Protein AF-A0A2V5Y8V5-F1 (afdb_monomer_lite)

Sequence (94 aa):
MFRILAPFALISAFLQIASLATAPTDEERNPAQPVNAVIEWNRTLLAIVRTPGAQPATIHSTRSFAILHATIYDAVNNIEPRFSPYLVHLPDVP

Structure (mmCIF, N/CA/C/O backbone):
data_AF-A0A2V5Y8V5-F1
#
_entry.id   AF-A0A2V5Y8V5-F1
#
loop_
_atom_site.group_PDB
_atom_site.id
_atom_site.type_symbol
_atom_site.label_atom_id
_atom_site.label_alt_id
_atom_site.label_comp_id
_atom_site.label_asym_id
_atom_site.label_entity_id
_atom_site.label_seq_id
_atom_site.pdbx_PDB_ins_code
_atom_site.Cartn_x
_atom_site.Cartn_y
_atom_site.Cartn_z
_atom_site.occupancy
_atom_site.B_iso_or_equiv
_atom_site.auth_seq_id
_atom_site.auth_comp_id
_atom_site.auth_asym_id
_atom_site.auth_atom_id
_atom_site.pdbx_PDB_model_num
ATOM 1 N N . MET A 1 1 ? -45.293 25.913 40.598 1.00 44.75 1 MET A N 1
ATOM 2 C CA . MET A 1 1 ? -45.831 26.687 39.456 1.00 44.75 1 MET A CA 1
ATOM 3 C C . MET A 1 1 ? -44.650 27.020 38.538 1.00 44.75 1 MET A C 1
ATOM 5 O O . MET A 1 1 ? -44.040 28.057 38.701 1.00 44.75 1 MET A O 1
ATOM 9 N N . PHE A 1 2 ? -44.031 26.067 37.834 1.00 47.41 2 PHE A N 1
ATOM 10 C CA . PHE A 1 2 ? -44.418 25.538 36.515 1.00 47.41 2 PHE A CA 1
ATOM 11 C C . PHE A 1 2 ? -45.025 26.581 35.563 1.00 47.41 2 PHE A C 1
ATOM 13 O O . PHE A 1 2 ? -46.100 27.094 35.862 1.00 47.41 2 PHE A O 1
ATOM 20 N N . ARG A 1 3 ? -44.384 26.722 34.383 1.00 46.25 3 ARG A N 1
ATOM 21 C CA . ARG A 1 3 ? -44.775 27.490 33.175 1.00 46.25 3 ARG A CA 1
ATOM 22 C C . ARG A 1 3 ? -44.352 28.963 33.291 1.00 46.25 3 ARG A C 1
ATOM 24 O O . ARG A 1 3 ? -45.006 29.733 33.969 1.00 46.25 3 ARG A O 1
ATOM 31 N N . ILE A 1 4 ? -43.223 29.389 32.725 1.00 49.66 4 ILE A N 1
ATOM 32 C CA . ILE A 1 4 ? -43.044 29.610 31.281 1.00 49.66 4 ILE A CA 1
ATOM 33 C C . ILE A 1 4 ? -41.603 29.249 30.875 1.00 49.66 4 ILE A C 1
ATOM 35 O O . ILE A 1 4 ? -40.635 29.897 31.263 1.00 49.66 4 ILE A O 1
ATOM 39 N N . LEU A 1 5 ? -41.498 28.169 30.106 1.00 46.97 5 LEU A N 1
ATOM 40 C CA . LEU A 1 5 ? -40.327 27.695 29.377 1.00 46.97 5 LEU A CA 1
ATOM 41 C C . LEU A 1 5 ? -40.412 28.263 27.946 1.00 46.97 5 LEU A C 1
ATOM 43 O O . LEU A 1 5 ? -41.512 28.292 27.404 1.00 46.97 5 LEU A O 1
ATOM 47 N N . ALA A 1 6 ? -39.261 28.598 27.346 1.00 44.66 6 ALA A N 1
ATOM 48 C CA . ALA A 1 6 ? -39.027 28.827 25.907 1.00 44.66 6 ALA A CA 1
ATOM 49 C C . ALA A 1 6 ? -39.689 30.084 25.290 1.00 44.66 6 ALA A C 1
ATOM 51 O O . ALA A 1 6 ? -40.911 30.135 25.188 1.00 44.66 6 ALA A O 1
ATOM 52 N N . PRO A 1 7 ? -38.914 31.086 24.809 1.00 44.53 7 PRO A N 1
ATOM 53 C CA . PRO A 1 7 ? -37.942 30.852 23.738 1.00 44.53 7 PRO A CA 1
ATOM 54 C C . PRO A 1 7 ? -36.751 31.842 23.772 1.00 44.53 7 PRO A C 1
ATOM 56 O O . PRO A 1 7 ? -36.737 32.831 23.053 1.00 44.53 7 PRO A O 1
ATOM 59 N N . PHE A 1 8 ? -35.718 31.593 24.578 1.00 41.97 8 PHE A N 1
ATOM 60 C CA . PHE A 1 8 ? -34.428 32.302 24.427 1.00 41.97 8 PHE A CA 1
ATOM 61 C C . PHE A 1 8 ? -33.327 31.384 23.878 1.00 41.97 8 PHE A C 1
ATOM 63 O O . PHE A 1 8 ? -32.138 31.656 23.994 1.00 41.97 8 PHE A O 1
ATOM 70 N N . ALA A 1 9 ? -33.743 30.282 23.251 1.00 49.50 9 ALA A N 1
ATOM 71 C CA . ALA A 1 9 ? -32.881 29.255 22.679 1.00 49.50 9 ALA A CA 1
ATOM 72 C C . ALA A 1 9 ? -32.644 29.427 21.163 1.00 49.50 9 ALA A C 1
ATOM 74 O O . ALA A 1 9 ? -32.396 28.435 20.489 1.00 49.50 9 ALA A O 1
ATOM 75 N N . LEU A 1 10 ? -32.745 30.643 20.599 1.00 48.84 10 LEU A N 1
ATOM 76 C CA . LEU A 1 10 ? -32.737 30.802 19.133 1.00 48.84 10 LEU A CA 1
ATOM 77 C C . LEU A 1 10 ? -31.791 31.862 18.540 1.00 48.84 10 LEU A C 1
ATOM 79 O O . LEU A 1 10 ? -31.827 32.050 17.333 1.00 48.84 10 LEU A O 1
ATOM 83 N N . ILE A 1 11 ? -30.930 32.553 19.302 1.00 50.28 11 ILE A N 1
ATOM 84 C CA . ILE A 1 11 ? -30.108 33.644 18.710 1.00 50.28 11 ILE A CA 1
ATOM 85 C C . ILE A 1 11 ? -28.584 33.500 18.922 1.00 50.28 11 ILE A C 1
ATOM 87 O O . ILE A 1 11 ? -27.809 34.321 18.449 1.00 50.28 11 ILE A O 1
ATOM 91 N N . SER A 1 12 ? -28.084 32.410 19.516 1.00 36.12 12 SER A N 1
ATOM 92 C CA . SER A 1 12 ? -26.616 32.198 19.606 1.00 36.12 12 SER A CA 1
ATOM 93 C C . SER A 1 12 ? -26.120 30.820 19.175 1.00 36.12 12 SER A C 1
ATOM 95 O O . SER A 1 12 ? -24.919 30.564 19.187 1.00 36.12 12 SER A O 1
ATOM 97 N N . ALA A 1 13 ? -27.013 29.952 18.703 1.00 46.00 13 ALA A N 1
ATOM 98 C CA . ALA A 1 13 ? -26.658 28.649 18.157 1.00 46.00 13 ALA A CA 1
ATOM 99 C C . ALA A 1 13 ? -26.471 28.715 16.635 1.00 46.00 13 ALA A C 1
ATOM 101 O O . ALA A 1 13 ? -27.209 28.057 15.926 1.00 46.00 13 ALA A O 1
ATOM 102 N N . PHE A 1 14 ? -25.533 29.517 16.119 1.00 47.94 14 PHE A N 1
ATOM 103 C CA . PHE A 1 14 ? -25.028 29.322 14.743 1.00 47.94 14 PHE A CA 1
ATOM 104 C C . PHE A 1 14 ? -23.613 29.882 14.502 1.00 47.94 14 PHE A C 1
ATOM 106 O O . PHE A 1 14 ? -23.207 30.054 13.359 1.00 47.94 14 PHE A O 1
ATOM 113 N N . LEU A 1 15 ? -22.824 30.128 15.562 1.00 47.91 15 LEU A N 1
ATOM 114 C CA . LEU A 1 15 ? -21.420 30.552 15.417 1.00 47.91 15 LEU A CA 1
ATOM 115 C C . LEU A 1 15 ? -20.419 29.381 15.356 1.00 47.91 15 LEU A C 1
ATOM 117 O O . LEU A 1 15 ? -19.220 29.613 15.291 1.00 47.91 15 LEU A O 1
ATOM 121 N N . GLN A 1 16 ? -20.865 28.123 15.358 1.00 52.25 16 GLN A N 1
ATOM 122 C CA . GLN A 1 16 ? -19.967 26.971 15.212 1.00 52.25 16 GLN A CA 1
ATOM 123 C C . GLN A 1 16 ? -20.654 25.822 14.468 1.00 52.25 16 GLN A C 1
ATOM 125 O O . GLN A 1 16 ? -21.008 24.807 15.058 1.00 52.25 16 GLN A O 1
ATOM 130 N N . ILE A 1 17 ? -20.828 25.962 13.153 1.00 49.28 17 ILE A N 1
ATOM 131 C CA . ILE A 1 17 ? -20.778 24.779 12.292 1.00 49.28 17 ILE A CA 1
ATOM 132 C C . ILE A 1 17 ? -19.386 24.772 11.694 1.00 49.28 17 ILE A C 1
ATOM 134 O O . ILE A 1 17 ? -19.041 25.613 10.870 1.00 49.28 17 ILE A O 1
ATOM 138 N N . ALA A 1 18 ? -18.599 23.870 12.278 1.00 48.88 18 ALA A N 1
ATOM 139 C CA . ALA A 1 18 ? -17.422 23.213 11.756 1.00 48.88 18 ALA A CA 1
ATOM 140 C C . ALA A 1 18 ? -16.938 23.754 10.413 1.00 48.88 18 ALA A C 1
ATOM 142 O O . ALA A 1 18 ? -17.635 23.634 9.407 1.00 48.88 18 ALA A O 1
ATOM 143 N N . SER A 1 19 ? -15.699 24.259 10.438 1.00 43.00 19 SER A N 1
ATOM 144 C CA . SER A 1 19 ? -14.725 24.112 9.358 1.00 43.00 19 SER A CA 1
ATOM 145 C C . SER A 1 19 ? -15.201 23.033 8.394 1.00 43.00 19 SER A C 1
ATOM 147 O O . SER A 1 19 ? -15.152 21.842 8.721 1.00 43.00 19 SER A O 1
ATOM 149 N N . LEU A 1 20 ? -15.778 23.464 7.270 1.00 42.94 20 LEU A N 1
ATOM 150 C CA . LEU A 1 20 ? -16.069 22.572 6.173 1.00 42.94 20 LEU A CA 1
ATOM 151 C C . LEU A 1 20 ? -14.689 22.039 5.830 1.00 42.94 20 LEU A C 1
ATOM 153 O O . LEU A 1 20 ? -13.846 22.789 5.338 1.00 42.94 20 LEU A O 1
ATOM 157 N N . ALA A 1 21 ? -14.413 20.801 6.241 1.00 48.00 21 ALA A N 1
ATOM 158 C CA . ALA A 1 21 ? -13.240 20.097 5.796 1.00 48.00 21 ALA A CA 1
ATOM 159 C C . ALA A 1 21 ? -13.268 20.279 4.287 1.00 48.00 21 ALA A C 1
ATOM 161 O O . ALA A 1 21 ? -14.197 19.799 3.636 1.00 48.00 21 ALA A O 1
ATOM 162 N N . THR A 1 22 ? -12.330 21.073 3.767 1.00 45.81 22 THR A N 1
ATOM 163 C CA . THR A 1 22 ? -11.991 21.077 2.357 1.00 45.81 22 THR A CA 1
ATOM 164 C C . THR A 1 22 ? -11.846 19.602 2.034 1.00 45.81 22 THR A C 1
ATOM 166 O O . THR A 1 22 ? -10.876 18.954 2.434 1.00 45.81 22 THR A O 1
ATOM 169 N N . ALA A 1 23 ? -12.882 19.035 1.408 1.00 55.38 23 ALA A N 1
ATOM 170 C CA . ALA A 1 23 ? -12.722 17.829 0.634 1.00 55.38 23 ALA A CA 1
ATOM 171 C C . ALA A 1 23 ? -11.489 18.116 -0.220 1.00 55.38 23 ALA A C 1
ATOM 173 O O . ALA A 1 23 ? -11.399 19.246 -0.715 1.00 55.38 23 ALA A O 1
ATOM 174 N N . PRO A 1 24 ? -10.508 17.199 -0.313 1.00 56.56 24 PRO A N 1
ATOM 175 C CA . PRO A 1 24 ? -9.392 17.423 -1.211 1.00 56.56 24 PRO A CA 1
ATOM 176 C C . PRO A 1 24 ? -10.026 17.816 -2.536 1.00 56.56 24 PRO A C 1
ATOM 178 O O . PRO A 1 24 ? -10.800 17.042 -3.099 1.00 56.56 24 PRO A O 1
ATOM 181 N N . THR A 1 25 ? -9.820 19.074 -2.924 1.00 51.56 25 THR A N 1
ATOM 182 C CA . THR A 1 25 ? -10.213 19.562 -4.230 1.00 51.56 25 THR A CA 1
ATOM 183 C C . THR A 1 25 ? -9.640 18.526 -5.166 1.00 51.56 25 THR A C 1
ATOM 185 O O . THR A 1 25 ? -8.442 18.237 -5.073 1.00 51.56 25 THR A O 1
ATOM 188 N N . ASP A 1 26 ? -10.500 17.881 -5.948 1.00 55.94 26 ASP A N 1
ATOM 189 C CA . ASP A 1 26 ? -10.048 17.118 -7.095 1.00 55.94 26 ASP A CA 1
ATOM 190 C C . ASP A 1 26 ? -9.319 18.175 -7.925 1.00 55.94 26 ASP A C 1
ATOM 192 O O . ASP A 1 26 ? -9.946 19.021 -8.562 1.00 55.94 26 ASP A O 1
ATOM 196 N N . GLU A 1 27 ? -8.002 18.285 -7.706 1.00 59.00 27 GLU A N 1
ATOM 197 C CA . GLU A 1 27 ? -7.135 19.167 -8.466 1.00 59.00 27 GLU A CA 1
ATOM 198 C C . GLU A 1 27 ? -7.486 18.862 -9.904 1.00 59.00 27 GLU A C 1
ATOM 200 O O . GLU A 1 27 ? -7.491 17.689 -10.282 1.00 59.00 27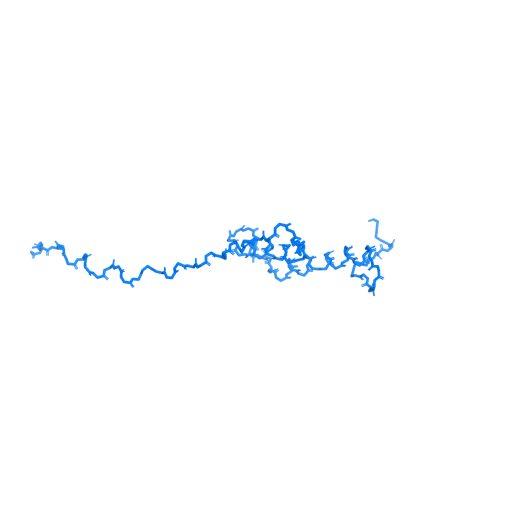 GLU A O 1
ATOM 205 N N . GLU A 1 28 ? -7.868 19.889 -10.656 1.00 56.19 28 GLU A N 1
ATOM 206 C CA . GLU A 1 28 ? -8.266 19.766 -12.046 1.00 56.19 28 GLU A CA 1
ATOM 207 C C . GLU A 1 28 ? -7.115 19.096 -12.803 1.00 56.19 28 GLU A C 1
ATOM 209 O O . GLU A 1 28 ? -6.118 19.721 -13.172 1.00 56.19 28 GLU A O 1
ATOM 214 N N . ARG A 1 29 ? -7.187 17.763 -12.893 1.00 61.50 29 ARG A N 1
ATOM 215 C CA . ARG A 1 29 ? -6.099 16.936 -13.394 1.00 61.50 29 ARG A CA 1
ATOM 216 C C . ARG A 1 29 ? -6.021 17.230 -14.872 1.00 61.50 29 ARG A C 1
ATOM 218 O O . ARG A 1 29 ? -6.937 16.888 -15.615 1.00 61.50 29 ARG A O 1
ATOM 225 N N . ASN A 1 30 ? -4.916 17.830 -15.300 1.00 66.94 30 ASN A N 1
ATOM 226 C CA . ASN A 1 30 ? -4.600 17.901 -16.713 1.00 66.94 30 ASN A CA 1
ATOM 227 C C . ASN A 1 30 ? -4.596 16.456 -17.252 1.00 66.94 30 ASN A C 1
ATOM 229 O O . ASN A 1 30 ? -3.735 15.677 -16.835 1.00 66.94 30 ASN A O 1
ATOM 233 N N . PRO A 1 31 ? -5.519 16.071 -18.155 1.00 64.81 31 PRO A N 1
ATOM 234 C CA . PRO A 1 31 ? -5.612 14.695 -18.645 1.00 64.81 31 PRO A CA 1
ATOM 235 C C . PRO A 1 31 ? -4.341 14.248 -19.384 1.00 64.81 31 PRO A C 1
ATOM 237 O O . PRO A 1 31 ? -4.140 13.056 -19.599 1.00 64.81 31 PRO A O 1
ATOM 240 N N . ALA A 1 32 ? -3.466 15.192 -19.754 1.00 71.88 32 ALA A N 1
ATOM 241 C CA . ALA A 1 32 ? -2.174 14.922 -20.368 1.00 71.88 32 ALA A CA 1
ATOM 242 C C . ALA A 1 32 ? -1.067 14.526 -19.371 1.00 71.88 32 ALA A C 1
ATOM 244 O O . ALA A 1 32 ? -0.003 14.084 -19.806 1.00 71.88 32 ALA A O 1
ATOM 245 N N . GLN A 1 33 ? -1.264 14.688 -18.057 1.00 71.94 33 GLN A N 1
ATOM 246 C CA . GLN A 1 33 ? -0.273 14.256 -17.072 1.00 71.94 33 GLN A CA 1
ATOM 247 C C . GLN A 1 33 ? -0.499 12.789 -16.686 1.00 71.94 33 GLN A C 1
ATOM 249 O O . GLN A 1 33 ? -1.574 12.445 -16.190 1.00 71.94 33 GLN A O 1
ATOM 254 N N . PRO A 1 34 ? 0.507 11.913 -16.867 1.00 77.81 34 PRO A N 1
ATOM 255 C CA . PRO A 1 34 ? 0.387 10.523 -16.461 1.00 77.81 34 PRO A CA 1
ATOM 256 C C . PRO A 1 34 ? 0.181 10.436 -14.945 1.00 77.81 34 PRO A C 1
ATOM 258 O O . PRO A 1 34 ? 0.933 11.016 -14.158 1.00 77.81 34 PRO A O 1
ATOM 261 N N . VAL A 1 35 ? -0.852 9.700 -14.534 1.00 86.69 35 VAL A N 1
ATOM 262 C CA . VAL A 1 35 ? -1.144 9.453 -13.121 1.00 86.69 35 VAL A CA 1
ATOM 263 C C . VAL A 1 35 ? -0.043 8.576 -12.533 1.00 86.69 35 VAL A C 1
ATOM 265 O O . VAL A 1 35 ? 0.305 7.530 -13.079 1.00 86.69 35 VAL A O 1
ATOM 268 N N . ASN A 1 36 ? 0.506 8.983 -11.389 1.00 92.88 36 ASN A N 1
ATOM 269 C CA . ASN A 1 36 ? 1.435 8.140 -10.652 1.00 92.88 36 ASN A CA 1
ATOM 270 C C . ASN A 1 36 ? 0.657 7.019 -9.944 1.00 92.88 36 ASN A C 1
ATOM 272 O O . ASN A 1 36 ? 0.058 7.240 -8.887 1.00 92.88 36 ASN A O 1
ATOM 276 N N . ALA A 1 37 ? 0.702 5.816 -10.518 1.00 94.00 37 ALA A N 1
ATOM 277 C CA . ALA A 1 37 ? -0.012 4.646 -10.010 1.00 94.00 37 ALA A CA 1
ATO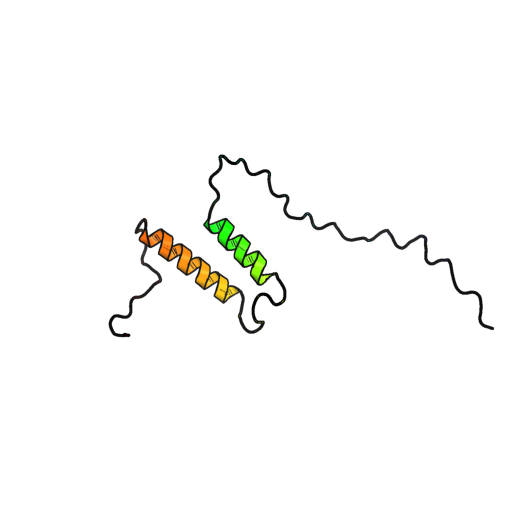M 278 C C . ALA A 1 37 ? 0.339 4.312 -8.548 1.00 94.00 37 ALA A C 1
ATOM 280 O O . ALA A 1 37 ? -0.535 3.920 -7.780 1.00 94.00 37 ALA A O 1
ATOM 281 N N . VAL A 1 38 ? 1.592 4.511 -8.118 1.00 96.06 38 VAL A N 1
ATOM 282 C CA . VAL A 1 38 ? 2.008 4.240 -6.727 1.00 96.06 38 VAL A CA 1
ATOM 283 C C . VAL A 1 38 ? 1.265 5.153 -5.750 1.00 96.06 38 VAL A C 1
ATOM 285 O O . VAL A 1 38 ? 0.795 4.707 -4.702 1.00 96.06 38 VAL A O 1
ATOM 288 N N . ILE A 1 39 ? 1.121 6.432 -6.105 1.00 96.12 39 ILE A N 1
ATOM 289 C CA . ILE A 1 39 ? 0.385 7.408 -5.294 1.00 96.12 39 ILE A CA 1
ATOM 290 C C . ILE A 1 39 ? -1.108 7.076 -5.279 1.00 96.12 39 ILE A C 1
ATOM 292 O O . ILE A 1 39 ? -1.742 7.188 -4.230 1.00 96.12 39 ILE A O 1
ATOM 296 N N . GLU A 1 40 ? -1.667 6.666 -6.416 1.00 96.62 40 GLU A N 1
ATOM 297 C CA . GLU A 1 40 ? -3.073 6.277 -6.516 1.00 96.62 40 GLU A CA 1
ATOM 298 C C . GLU A 1 40 ? -3.388 5.077 -5.616 1.00 96.62 40 GLU A C 1
ATOM 300 O O . GLU A 1 40 ? -4.273 5.169 -4.766 1.00 96.62 40 GLU A O 1
ATOM 305 N N . TRP A 1 41 ? -2.596 4.005 -5.691 1.00 97.69 41 TRP A N 1
ATOM 306 C CA . TRP A 1 41 ? -2.765 2.838 -4.823 1.00 97.69 41 TRP A CA 1
ATOM 307 C C . TRP A 1 41 ? -2.614 3.175 -3.336 1.00 97.69 41 TRP A C 1
ATOM 309 O O . TRP A 1 41 ? -3.407 2.707 -2.514 1.00 97.69 41 TRP A O 1
ATOM 319 N N . ASN A 1 42 ? -1.659 4.040 -2.977 1.00 97.94 42 ASN A N 1
ATOM 320 C CA . ASN A 1 42 ? -1.520 4.522 -1.602 1.00 97.94 42 ASN A CA 1
ATOM 321 C C . ASN A 1 42 ? -2.759 5.311 -1.136 1.00 97.94 42 ASN A C 1
ATOM 323 O O . ASN A 1 42 ? -3.247 5.095 -0.026 1.00 97.94 42 ASN A O 1
ATOM 327 N N . ARG A 1 43 ? -3.303 6.199 -1.979 1.00 97.88 43 ARG A N 1
ATOM 328 C CA . ARG A 1 43 ? -4.531 6.957 -1.674 1.00 97.88 4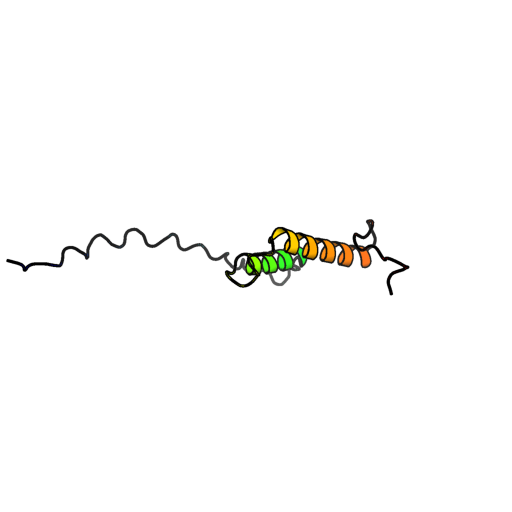3 ARG A CA 1
ATOM 329 C C . ARG A 1 43 ? -5.734 6.029 -1.502 1.00 97.88 43 ARG A C 1
ATOM 331 O O . ARG A 1 43 ? -6.505 6.219 -0.563 1.00 97.88 43 ARG A O 1
ATOM 338 N N . THR A 1 44 ? -5.853 5.003 -2.341 1.00 97.62 44 THR A N 1
ATOM 339 C CA . THR A 1 44 ? -6.904 3.982 -2.237 1.00 97.62 44 THR A CA 1
ATOM 340 C C . THR A 1 44 ? -6.823 3.236 -0.907 1.00 97.62 44 THR A C 1
ATOM 342 O O . THR A 1 44 ? -7.820 3.147 -0.190 1.00 97.62 44 THR A O 1
ATOM 345 N N . LEU A 1 45 ? -5.635 2.767 -0.508 1.00 97.94 45 LEU A N 1
ATOM 346 C CA . LEU A 1 45 ? -5.481 2.094 0.783 1.00 97.94 45 LEU A CA 1
ATOM 347 C C . LEU A 1 45 ? -5.714 3.049 1.963 1.00 97.94 45 LEU A C 1
ATOM 349 O O . LEU A 1 45 ? -6.347 2.658 2.942 1.00 97.94 45 LEU A O 1
ATOM 353 N N . LEU A 1 46 ? -5.285 4.311 1.861 1.00 98.12 46 LEU A N 1
ATOM 354 C CA . LEU A 1 46 ? -5.599 5.342 2.854 1.00 98.12 46 LEU A CA 1
ATOM 355 C C . LEU A 1 46 ? -7.109 5.545 3.022 1.00 98.12 46 LEU A C 1
ATOM 357 O O . LEU A 1 46 ? -7.566 5.715 4.151 1.00 98.12 46 LEU A O 1
ATOM 361 N N . ALA A 1 47 ? -7.885 5.513 1.937 1.00 98.12 47 ALA A N 1
ATOM 362 C CA . ALA A 1 47 ? -9.341 5.600 2.016 1.00 98.12 47 ALA A CA 1
ATOM 363 C C . ALA A 1 47 ? -9.932 4.387 2.757 1.00 98.12 47 ALA A C 1
ATOM 365 O O . ALA A 1 47 ? -10.753 4.558 3.660 1.00 98.12 47 ALA A O 1
ATOM 366 N N . ILE A 1 48 ? -9.450 3.175 2.456 1.00 97.31 48 ILE A N 1
ATOM 367 C CA . ILE A 1 48 ? -9.908 1.934 3.103 1.00 97.31 48 ILE A CA 1
ATOM 368 C C . ILE A 1 48 ? -9.606 1.957 4.605 1.00 97.31 48 ILE A C 1
ATOM 370 O O . ILE A 1 48 ? -10.513 1.799 5.417 1.00 97.31 48 ILE A O 1
ATOM 374 N N . VAL A 1 49 ? -8.355 2.210 5.004 1.00 96.62 49 VAL A N 1
ATOM 375 C CA . VAL A 1 49 ? -7.950 2.154 6.424 1.00 96.62 49 VAL A CA 1
ATOM 376 C C . VAL A 1 49 ? -8.572 3.264 7.278 1.00 96.62 49 VAL A C 1
ATOM 378 O O . VAL A 1 49 ? -8.613 3.133 8.500 1.00 96.62 49 VAL A O 1
ATOM 381 N N . ARG A 1 50 ? -9.051 4.348 6.650 1.00 96.44 50 ARG A N 1
ATOM 382 C CA . ARG A 1 50 ? -9.786 5.445 7.302 1.00 96.44 50 ARG A CA 1
ATOM 383 C C . ARG A 1 50 ? -11.298 5.224 7.339 1.00 96.44 50 ARG A C 1
ATOM 385 O O . ARG A 1 50 ? -11.984 5.974 8.026 1.00 96.44 50 ARG A O 1
ATOM 392 N N . THR A 1 51 ? -11.816 4.221 6.634 1.00 97.75 51 THR A N 1
ATOM 393 C CA . THR A 1 51 ? -13.243 3.884 6.645 1.00 97.75 51 THR A CA 1
ATOM 394 C C . THR A 1 51 ? -13.540 2.928 7.803 1.00 97.75 51 THR A C 1
ATOM 396 O O . THR A 1 51 ? -13.020 1.807 7.819 1.00 97.75 51 THR A O 1
ATOM 399 N N . PRO A 1 52 ? -14.372 3.322 8.787 1.00 95.56 52 PRO A N 1
ATOM 400 C CA . PRO A 1 52 ? -14.720 2.444 9.898 1.00 95.56 52 PRO A CA 1
ATOM 401 C C . PRO A 1 52 ? -15.350 1.135 9.407 1.00 95.56 52 PRO A C 1
ATOM 403 O O . PRO A 1 52 ? -16.245 1.145 8.568 1.00 95.56 52 PRO A O 1
ATOM 406 N N . GLY A 1 53 ? -14.875 0.002 9.926 1.00 95.38 53 GLY A N 1
ATOM 407 C CA . GLY A 1 53 ? -15.391 -1.325 9.573 1.00 95.38 53 GLY A CA 1
ATOM 408 C C . GLY A 1 53 ? -14.922 -1.890 8.225 1.00 95.38 53 GLY A C 1
ATOM 409 O O . GLY A 1 53 ? -15.173 -3.062 7.965 1.00 95.38 53 GLY A O 1
ATOM 410 N N . ALA A 1 54 ? -14.201 -1.126 7.394 1.00 96.19 54 ALA A N 1
ATOM 411 C CA . ALA A 1 54 ? -13.663 -1.628 6.122 1.00 96.19 54 ALA A CA 1
ATOM 412 C C . ALA A 1 54 ? -12.485 -2.604 6.301 1.00 96.19 54 ALA A C 1
ATOM 414 O O . ALA A 1 54 ? -12.192 -3.400 5.411 1.00 96.19 54 ALA A O 1
ATOM 415 N N . GLN A 1 55 ? -11.822 -2.565 7.458 1.00 94.12 55 GLN A N 1
ATOM 416 C CA . GLN A 1 55 ? -10.841 -3.562 7.878 1.00 94.12 55 GLN A CA 1
ATOM 417 C C . GLN A 1 55 ? -11.172 -4.072 9.290 1.00 94.12 55 GLN A C 1
ATOM 419 O O . GLN A 1 55 ? -11.684 -3.300 10.110 1.00 94.12 55 GLN A O 1
ATOM 424 N N . PRO A 1 56 ? -10.864 -5.341 9.614 1.00 95.56 56 PRO A N 1
ATOM 425 C CA . PRO A 1 56 ? -11.007 -5.850 10.972 1.00 95.56 56 PRO A CA 1
ATOM 426 C C . PRO A 1 56 ? -1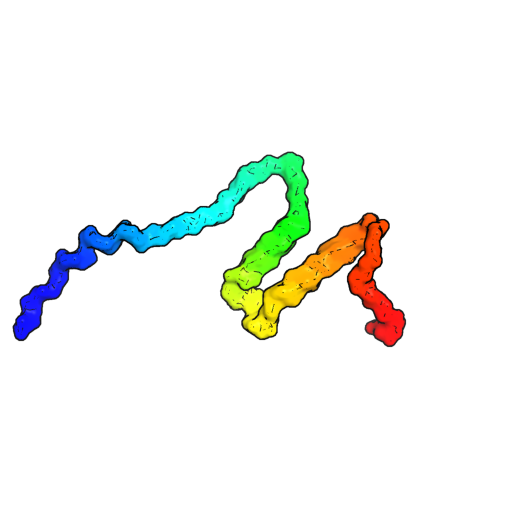0.130 -5.069 11.956 1.00 95.56 56 PRO A C 1
ATOM 428 O O . PRO A 1 56 ? -8.960 -4.811 11.678 1.00 95.56 56 PRO A O 1
ATOM 431 N N . ALA A 1 57 ? -10.659 -4.767 13.145 1.00 93.56 57 ALA A N 1
ATOM 432 C CA . ALA A 1 57 ? -9.926 -4.034 14.186 1.00 93.56 57 ALA A CA 1
ATOM 433 C C . ALA A 1 57 ? -8.681 -4.779 14.712 1.00 93.56 57 ALA A C 1
ATOM 435 O O . ALA A 1 57 ? -7.816 -4.181 15.343 1.00 93.56 57 ALA A O 1
ATOM 436 N N . THR A 1 58 ? -8.583 -6.083 14.449 1.00 96.88 58 THR A N 1
ATOM 437 C CA . THR A 1 58 ? -7.434 -6.923 14.808 1.00 96.88 58 THR A CA 1
ATOM 438 C C . THR A 1 58 ? -6.262 -6.797 13.834 1.00 96.88 58 THR A C 1
ATOM 440 O O . THR A 1 58 ? -5.169 -7.275 14.135 1.00 96.88 58 THR A O 1
ATOM 443 N N . ILE A 1 59 ? -6.455 -6.169 12.670 1.00 95.69 59 ILE A N 1
ATOM 444 C CA . ILE A 1 59 ? -5.404 -5.973 11.672 1.00 95.69 59 ILE A CA 1
ATOM 445 C C . ILE A 1 59 ? -4.831 -4.565 11.813 1.00 95.69 59 ILE A C 1
ATOM 447 O O . ILE A 1 59 ? -5.516 -3.567 11.604 1.00 95.69 59 ILE A O 1
ATOM 451 N N . HIS A 1 60 ? -3.539 -4.483 12.128 1.00 96.75 60 HIS A N 1
ATOM 452 C CA . HIS A 1 60 ? -2.835 -3.207 12.162 1.00 96.75 60 HIS A CA 1
ATOM 453 C C . HIS A 1 60 ? -2.651 -2.663 10.738 1.00 96.75 60 HIS A C 1
ATOM 455 O O . HIS A 1 60 ? -2.1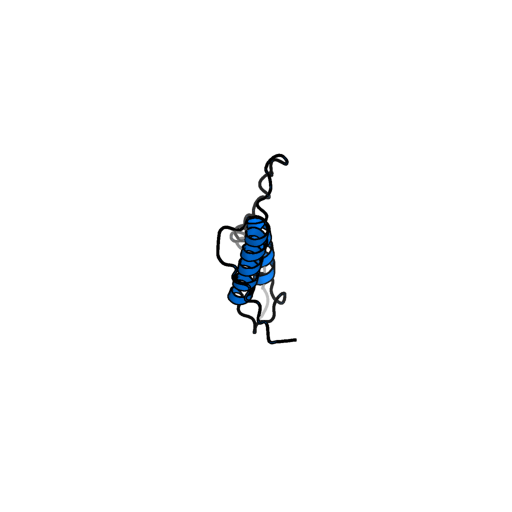14 -3.358 9.873 1.00 96.75 60 HIS A O 1
ATOM 461 N N . SER A 1 61 ? -3.028 -1.406 10.495 1.00 96.81 61 SER A N 1
ATOM 462 C CA . SER A 1 61 ? -3.003 -0.789 9.156 1.00 96.81 61 SER A CA 1
ATOM 463 C C . SER A 1 61 ? -1.621 -0.832 8.494 1.00 96.81 61 SER A C 1
ATOM 465 O O . SER A 1 61 ? -1.517 -1.088 7.294 1.00 96.81 61 SER A O 1
ATOM 467 N N . THR A 1 62 ? -0.548 -0.665 9.275 1.00 97.38 62 THR A N 1
ATOM 468 C CA . THR A 1 62 ? 0.846 -0.781 8.808 1.00 97.38 62 THR A CA 1
ATOM 469 C C . THR A 1 62 ? 1.119 -2.097 8.080 1.00 97.38 62 THR A C 1
ATOM 471 O O . THR A 1 62 ? 1.870 -2.099 7.110 1.00 97.38 62 THR A O 1
ATOM 474 N N . ARG A 1 63 ? 0.484 -3.206 8.492 1.00 97.12 63 ARG A N 1
ATOM 475 C CA . ARG A 1 63 ? 0.631 -4.502 7.815 1.00 97.12 63 ARG A CA 1
ATOM 476 C C . ARG A 1 63 ? 0.134 -4.425 6.371 1.00 97.12 63 ARG A C 1
ATOM 478 O O . ARG A 1 63 ? 0.833 -4.864 5.465 1.00 97.12 63 ARG A O 1
ATOM 485 N N . SER A 1 64 ? -1.049 -3.854 6.157 1.00 97.06 64 SER A N 1
ATOM 486 C CA . SER A 1 64 ? -1.638 -3.703 4.821 1.00 97.06 64 SER A CA 1
ATOM 487 C C . SER A 1 64 ? -0.800 -2.777 3.937 1.00 97.06 64 SER A C 1
ATOM 489 O O . SER A 1 64 ? -0.577 -3.094 2.771 1.00 97.06 64 SER A O 1
ATOM 491 N N . PHE A 1 65 ? -0.268 -1.682 4.497 1.00 98.12 65 PHE A N 1
ATOM 492 C CA . PHE A 1 65 ? 0.647 -0.794 3.769 1.00 98.12 65 PHE A CA 1
ATOM 493 C C . PHE A 1 65 ? 1.942 -1.497 3.368 1.00 98.12 65 PHE A C 1
ATOM 495 O O . PHE A 1 65 ? 2.367 -1.368 2.222 1.00 98.12 65 PHE A O 1
ATOM 502 N N . ALA A 1 66 ? 2.550 -2.262 4.278 1.00 97.69 66 ALA A N 1
ATOM 503 C CA . ALA A 1 66 ? 3.777 -2.995 3.991 1.00 97.69 66 ALA A CA 1
ATOM 504 C C . ALA A 1 66 ? 3.574 -4.012 2.858 1.00 97.69 66 ALA A C 1
ATOM 506 O O . ALA A 1 66 ? 4.375 -4.055 1.930 1.00 97.69 66 ALA A O 1
ATOM 507 N N . ILE A 1 67 ? 2.472 -4.772 2.888 1.00 97.06 67 ILE A N 1
ATOM 508 C CA . ILE A 1 67 ? 2.145 -5.744 1.834 1.00 97.06 67 ILE A CA 1
ATOM 509 C C . ILE A 1 67 ? 1.930 -5.045 0.488 1.00 97.06 67 ILE A C 1
ATOM 511 O O . ILE A 1 67 ? 2.504 -5.470 -0.516 1.00 97.06 67 ILE A O 1
ATOM 515 N N . LEU A 1 68 ? 1.139 -3.965 0.456 1.00 97.81 68 LEU A N 1
ATOM 516 C CA . LEU A 1 68 ? 0.882 -3.222 -0.778 1.00 97.81 68 LEU A CA 1
ATOM 517 C C . LEU A 1 68 ? 2.185 -2.688 -1.384 1.00 97.81 68 LEU A C 1
ATOM 519 O O . LEU A 1 68 ? 2.446 -2.899 -2.566 1.00 97.81 68 LEU A O 1
ATOM 523 N N . HIS A 1 69 ? 3.023 -2.036 -0.576 1.00 98.00 69 HIS A N 1
ATOM 524 C CA . HIS A 1 69 ? 4.265 -1.450 -1.071 1.00 98.00 69 HIS A CA 1
ATOM 525 C C . HIS A 1 69 ? 5.319 -2.494 -1.450 1.00 98.00 69 HIS A C 1
ATOM 527 O O . HIS A 1 69 ? 6.002 -2.287 -2.449 1.00 98.00 69 HIS A O 1
ATOM 533 N N . ALA A 1 70 ? 5.418 -3.620 -0.735 1.00 96.88 70 ALA A N 1
ATOM 534 C CA . ALA A 1 70 ? 6.285 -4.728 -1.139 1.00 96.88 70 ALA A CA 1
ATOM 535 C C . ALA A 1 70 ? 5.849 -5.307 -2.496 1.00 96.88 70 ALA A C 1
ATOM 537 O O . ALA A 1 70 ? 6.679 -5.524 -3.372 1.00 96.88 70 ALA A O 1
ATOM 538 N N . THR A 1 71 ? 4.538 -5.456 -2.709 1.00 96.62 71 THR A N 1
ATOM 539 C CA . THR A 1 71 ? 3.988 -5.972 -3.973 1.00 96.62 71 THR A CA 1
ATOM 540 C C . THR A 1 71 ? 4.226 -5.005 -5.134 1.00 96.62 71 THR A C 1
ATOM 542 O O . THR A 1 71 ? 4.629 -5.426 -6.214 1.00 96.62 71 THR A O 1
ATOM 545 N N . ILE A 1 72 ? 4.014 -3.700 -4.922 1.00 96.69 72 ILE A N 1
ATOM 546 C CA . ILE A 1 72 ? 4.311 -2.667 -5.929 1.00 96.69 72 ILE A CA 1
ATOM 547 C C . ILE A 1 72 ? 5.803 -2.667 -6.268 1.00 96.69 72 ILE A C 1
ATOM 549 O O . ILE A 1 72 ? 6.163 -2.611 -7.442 1.00 96.69 72 ILE A O 1
ATOM 553 N N . TYR A 1 73 ? 6.662 -2.737 -5.249 1.00 96.31 73 TYR A N 1
ATOM 554 C CA . TYR A 1 73 ? 8.107 -2.788 -5.432 1.00 96.31 73 TYR A CA 1
ATOM 555 C C . TYR A 1 73 ? 8.519 -3.990 -6.285 1.00 96.31 73 TYR A C 1
ATOM 557 O O . TYR A 1 73 ? 9.194 -3.809 -7.297 1.00 96.31 73 TYR A O 1
ATOM 565 N N . ASP A 1 74 ? 8.059 -5.191 -5.930 1.00 95.38 74 ASP A N 1
ATOM 566 C CA . ASP A 1 74 ? 8.385 -6.411 -6.669 1.00 95.38 74 ASP A CA 1
ATOM 567 C C . ASP A 1 74 ? 7.814 -6.386 -8.091 1.00 95.38 74 ASP A C 1
ATOM 569 O O . ASP A 1 74 ? 8.485 -6.817 -9.025 1.00 95.38 74 ASP A O 1
ATOM 573 N N . ALA A 1 75 ? 6.609 -5.847 -8.298 1.00 94.81 75 ALA A N 1
ATOM 574 C CA . ALA A 1 75 ? 6.020 -5.724 -9.630 1.00 94.81 75 ALA A CA 1
ATOM 575 C C . ALA A 1 75 ? 6.857 -4.816 -10.546 1.00 94.81 75 ALA A C 1
ATOM 577 O O . ALA A 1 75 ? 7.149 -5.187 -11.682 1.00 94.81 75 ALA A O 1
ATOM 578 N N . VAL A 1 76 ? 7.284 -3.650 -10.048 1.00 94.69 76 VAL A N 1
ATOM 579 C CA . VAL A 1 76 ? 8.133 -2.719 -10.811 1.00 94.69 76 VAL A CA 1
ATOM 580 C C . VAL A 1 76 ? 9.511 -3.330 -11.064 1.00 94.69 76 VAL A C 1
ATOM 582 O O . VAL A 1 76 ? 9.993 -3.313 -12.197 1.00 94.69 76 VAL A O 1
ATOM 585 N N . ASN A 1 77 ? 10.121 -3.918 -10.033 1.00 95.31 77 ASN A N 1
ATOM 586 C CA . ASN A 1 77 ? 11.447 -4.519 -10.129 1.00 95.31 77 ASN A CA 1
ATOM 587 C C . ASN A 1 77 ? 11.472 -5.774 -11.024 1.00 95.31 77 ASN A C 1
ATOM 589 O O . ASN A 1 77 ? 12.515 -6.107 -11.567 1.00 95.31 77 ASN A O 1
ATOM 593 N N . ASN A 1 78 ? 10.343 -6.457 -11.234 1.00 93.75 78 ASN A N 1
ATOM 594 C CA . ASN A 1 78 ? 10.262 -7.560 -12.199 1.00 93.75 78 ASN A CA 1
ATOM 595 C C . ASN A 1 78 ? 10.177 -7.092 -13.663 1.00 93.75 78 ASN A C 1
ATOM 597 O O . ASN A 1 78 ? 10.549 -7.848 -14.556 1.00 93.75 78 ASN A O 1
ATOM 601 N N . ILE A 1 79 ? 9.699 -5.870 -13.927 1.00 95.25 79 ILE A N 1
ATOM 602 C CA . ILE A 1 79 ? 9.655 -5.299 -15.285 1.00 95.25 79 ILE A CA 1
ATOM 603 C C . ILE A 1 79 ? 11.023 -4.730 -15.665 1.00 95.25 79 ILE A C 1
ATOM 605 O O . ILE A 1 79 ? 11.530 -5.001 -16.751 1.00 95.25 79 ILE A O 1
ATOM 609 N N . GLU A 1 80 ? 11.620 -3.948 -14.763 1.00 94.81 80 GLU A N 1
ATOM 610 C CA . GLU A 1 80 ? 12.958 -3.381 -14.923 1.00 94.81 80 GLU A CA 1
ATOM 611 C C . GLU A 1 80 ? 13.824 -3.777 -13.713 1.00 94.81 80 GLU A C 1
ATOM 613 O O . GLU A 1 80 ? 13.819 -3.083 -12.690 1.00 94.81 80 GLU A O 1
ATOM 618 N N . PRO A 1 81 ? 14.560 -4.902 -13.800 1.00 93.12 81 PRO A N 1
ATOM 619 C CA . PRO A 1 81 ? 15.351 -5.417 -12.686 1.00 93.12 81 PRO A CA 1
ATOM 620 C C . PRO A 1 81 ? 16.500 -4.488 -12.308 1.00 93.12 81 PRO A C 1
ATOM 622 O O . PRO A 1 81 ? 17.467 -4.323 -13.053 1.00 93.12 81 PRO A O 1
ATOM 625 N N . ARG A 1 82 ? 16.400 -3.885 -11.120 1.00 94.94 82 ARG A N 1
ATOM 626 C CA . ARG A 1 82 ? 17.401 -2.945 -10.582 1.00 94.94 82 ARG A CA 1
ATOM 627 C C . ARG A 1 82 ? 17.844 -3.278 -9.164 1.00 94.94 82 ARG A C 1
ATOM 629 O O . ARG A 1 82 ? 18.898 -2.818 -8.732 1.00 94.94 82 ARG A O 1
ATOM 636 N N . PHE A 1 83 ? 17.050 -4.062 -8.448 1.00 94.44 83 PHE A N 1
ATOM 637 C CA . PHE A 1 83 ? 17.262 -4.400 -7.050 1.00 94.44 83 PHE A CA 1
ATOM 638 C C . PHE A 1 83 ? 16.963 -5.880 -6.788 1.00 94.44 83 PHE A C 1
ATOM 640 O O . PHE A 1 83 ? 16.424 -6.584 -7.643 1.00 94.44 83 PHE A O 1
ATOM 647 N N . SER A 1 84 ? 17.295 -6.358 -5.590 1.00 93.69 84 SER A N 1
ATOM 648 C CA . SER A 1 84 ? 16.898 -7.697 -5.150 1.00 93.69 84 SER A CA 1
ATOM 649 C C . SER A 1 84 ? 15.400 -7.724 -4.814 1.00 93.69 84 SER A C 1
ATOM 651 O O . SER A 1 84 ? 14.963 -6.874 -4.037 1.00 93.69 84 SER A O 1
ATOM 653 N N . PRO A 1 85 ? 14.616 -8.679 -5.350 1.00 92.31 85 PRO A N 1
ATOM 654 C CA . PRO A 1 85 ? 13.204 -8.832 -4.996 1.00 92.31 85 PRO A CA 1
ATOM 655 C C . PRO A 1 85 ? 13.004 -9.108 -3.499 1.00 92.31 85 PRO A C 1
ATOM 657 O O . PRO A 1 85 ? 13.842 -9.759 -2.868 1.00 92.31 85 PRO A O 1
ATOM 660 N N . TYR A 1 86 ? 11.876 -8.661 -2.945 1.00 92.69 86 TYR A N 1
ATOM 661 C CA . TYR A 1 86 ? 11.433 -9.064 -1.607 1.00 92.69 86 TYR A CA 1
ATOM 662 C C . TYR A 1 86 ? 10.778 -10.448 -1.613 1.00 92.69 86 TYR A C 1
ATOM 664 O O . TYR A 1 86 ? 10.900 -11.181 -0.628 1.00 92.69 86 TYR A O 1
ATOM 672 N N . LEU A 1 87 ? 10.102 -10.823 -2.704 1.00 87.56 87 LEU A N 1
ATOM 673 C CA . LEU A 1 87 ? 9.576 -12.171 -2.900 1.00 87.56 87 LEU A CA 1
ATOM 674 C C . LEU A 1 87 ? 10.717 -13.202 -2.896 1.00 87.56 87 LEU A C 1
ATOM 676 O O . LEU A 1 87 ? 11.552 -13.235 -3.801 1.00 87.56 87 LEU A O 1
ATOM 680 N N . VAL A 1 88 ? 10.711 -14.090 -1.902 1.00 80.69 88 VAL A N 1
ATOM 681 C CA . VAL A 1 88 ? 11.619 -15.240 -1.831 1.00 80.69 88 VAL A CA 1
ATOM 682 C C . VAL A 1 88 ? 10.883 -16.480 -2.321 1.00 80.69 88 VAL A C 1
ATOM 684 O O . VAL A 1 88 ? 9.863 -16.868 -1.752 1.00 80.69 88 VAL A O 1
ATOM 687 N N . HIS A 1 89 ? 11.415 -17.125 -3.358 1.00 79.50 89 HIS A N 1
ATOM 688 C CA . HIS A 1 89 ? 10.920 -18.425 -3.794 1.00 79.50 89 HIS A CA 1
ATOM 689 C C . HIS A 1 89 ? 11.474 -19.500 -2.853 1.00 79.50 89 HIS A C 1
ATOM 691 O O . HIS A 1 89 ? 12.691 -19.648 -2.744 1.00 79.50 89 HIS A O 1
ATOM 697 N N . LEU A 1 90 ? 10.601 -20.241 -2.167 1.00 80.00 90 LEU A N 1
ATOM 698 C CA . LEU A 1 90 ? 11.009 -21.423 -1.408 1.00 80.00 90 LEU A CA 1
ATOM 699 C C . LEU A 1 90 ? 10.926 -22.643 -2.335 1.00 80.00 90 LEU A C 1
ATOM 701 O O . LEU A 1 90 ? 9.817 -23.017 -2.706 1.00 80.00 90 LEU A O 1
ATOM 705 N N . PRO A 1 91 ? 12.059 -23.237 -2.751 1.00 78.25 91 PRO A N 1
ATOM 706 C CA . PRO A 1 91 ? 12.064 -24.332 -3.724 1.00 78.25 91 PRO A CA 1
ATOM 707 C C . PRO A 1 91 ? 11.458 -25.637 -3.184 1.00 78.25 91 PRO A C 1
ATOM 709 O O . PRO A 1 91 ? 11.033 -26.472 -3.975 1.00 78.25 91 PRO A O 1
ATOM 712 N N . ASP A 1 92 ? 11.377 -25.794 -1.860 1.00 81.69 92 ASP A N 1
ATOM 713 C CA . ASP A 1 92 ? 11.004 -27.054 -1.201 1.00 81.69 92 ASP A CA 1
ATOM 714 C C . ASP A 1 92 ? 9.608 -27.027 -0.546 1.00 81.69 92 ASP A C 1
ATOM 716 O O . ASP A 1 92 ? 9.287 -27.875 0.288 1.00 81.69 92 ASP A O 1
ATOM 720 N N . VAL A 1 93 ? 8.769 -26.048 -0.896 1.00 68.38 93 VAL A N 1
ATOM 721 C CA . VAL A 1 93 ? 7.357 -25.991 -0.485 1.00 68.38 93 VAL A CA 1
ATOM 722 C C . VAL A 1 93 ? 6.499 -26.201 -1.741 1.00 68.38 93 VAL A C 1
ATOM 724 O O . VAL A 1 93 ? 6.623 -25.381 -2.652 1.00 68.38 93 VAL A O 1
ATOM 727 N N . PRO A 1 94 ? 5.698 -27.289 -1.820 1.00 60.59 94 PRO A N 1
ATOM 728 C CA . PRO A 1 94 ? 4.857 -27.595 -2.981 1.00 60.59 94 PRO A CA 1
ATOM 729 C C . PRO A 1 94 ? 3.873 -26.486 -3.354 1.00 60.59 94 PRO A C 1
ATOM 731 O O . PRO A 1 94 ? 3.354 -25.817 -2.428 1.00 60.59 94 PRO A O 1
#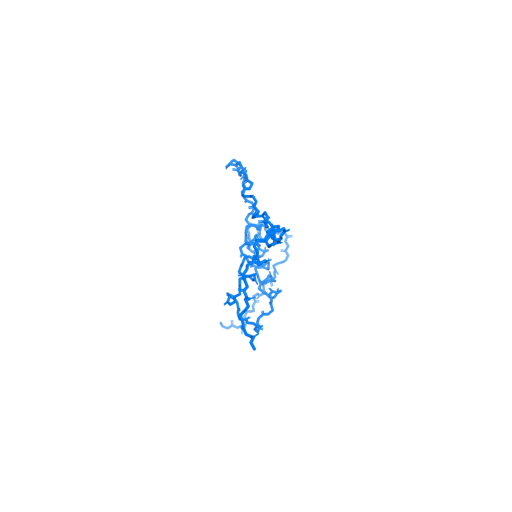

Radius of gyration: 25.38 Å; chains: 1; bounding box: 63×61×60 Å

Secondary structure (DSSP, 8-state):
-------SSSSSTTS---------------TTSPP-HHHHHHHHHHHHHHSTTSS-TTS-HHHHHHHHHHHHHHHHHHHS--S--S----TT--

Foldseek 3Di:
DDDDDDDPPPDPPPPDDDDPPPPPPPPPDPPPDDDDVVVVVVVVLVVQVPDPPSDDPPDDSVVVVVVSVLVVVQVVCVVPPDDDRPDDDDPPDD

pLDDT: mean 78.44, std 21.39, range [36.12, 98.12]